Protein AF-A0A3M2IYY0-F1 (afdb_monomer_lite)

Secondary structure (DSSP, 8-state):
------------------------PPEEEE-TTT-SEEEEEETTTTEEEETTSPPEE-STT-EEEEEEETTEEEEEEE-SSTT-EEEEEEEEEETTEEEE--HHHHHHHHHHHHHTT-BTHHHHHHHHHHHHHHHHTT--GGGSHHHHHHHS-SEESS-----

Radius of gyration: 21.97 Å; chains: 1; bounding box: 64×44×72 Å

Sequence (163 aa):
ALHVPAFAREPGPGSAADGPETAGAVVVLRSPGNGPVVARLDPADGTLAADGRRPVRLDGRATATVTAWRRRVSLHVRGPLRATRARVPLLDLRAGHEATTSPASLRALADALAAHRVRAAGTVVPQLRAQAAHLEAGGPLPVSPLAAHTRGGDGVLAALPDL

Structure (mmCIF, N/CA/C/O backbone):
data_AF-A0A3M2IYY0-F1
#
_entry.id   AF-A0A3M2IYY0-F1
#
loop_
_atom_site.group_PDB
_atom_site.id
_atom_site.type_symbol
_atom_site.label_atom_id
_atom_site.label_alt_id
_atom_site.label_comp_id
_atom_site.label_asym_id
_atom_site.label_entity_id
_atom_site.label_seq_id
_atom_site.pdbx_PDB_ins_code
_atom_site.Cartn_x
_atom_site.Cartn_y
_atom_site.Cartn_z
_atom_site.occupancy
_atom_site.B_iso_or_equiv
_atom_site.auth_seq_id
_atom_site.auth_comp_id
_atom_site.auth_asym_id
_atom_site.auth_atom_id
_atom_site.pdbx_PDB_model_num
ATOM 1 N N . ALA A 1 1 ? -38.635 33.565 -53.867 1.00 42.31 1 ALA A N 1
ATOM 2 C CA . ALA A 1 1 ? -38.753 33.096 -52.473 1.00 42.31 1 ALA A CA 1
ATOM 3 C C . ALA A 1 1 ? -37.512 32.270 -52.157 1.00 42.31 1 ALA A C 1
ATOM 5 O O . ALA A 1 1 ? -37.197 31.379 -52.936 1.00 42.31 1 ALA A O 1
ATOM 6 N N . LEU A 1 2 ? -36.756 32.650 -51.123 1.00 44.47 2 LEU A N 1
ATOM 7 C CA . LEU A 1 2 ? -35.496 32.006 -50.736 1.00 44.47 2 LEU A CA 1
ATOM 8 C C . LEU A 1 2 ? -35.729 30.575 -50.223 1.00 44.47 2 LEU A C 1
ATOM 10 O O . LEU A 1 2 ? -36.686 30.337 -49.491 1.00 44.47 2 LEU A O 1
ATOM 14 N N . HIS A 1 3 ? -34.818 29.663 -50.568 1.00 44.28 3 HIS A N 1
ATOM 15 C CA . HIS A 1 3 ? -34.773 28.285 -50.082 1.00 44.28 3 HIS A CA 1
ATOM 16 C C . HIS A 1 3 ? -33.417 28.028 -49.404 1.00 44.28 3 HIS A C 1
ATOM 18 O O . HIS A 1 3 ? -32.391 28.012 -50.077 1.00 44.28 3 HIS A O 1
ATOM 24 N N . VAL A 1 4 ? -33.431 27.855 -48.077 1.00 50.38 4 VAL A N 1
ATOM 25 C CA . VAL A 1 4 ? -32.377 27.232 -47.248 1.00 50.38 4 VAL A CA 1
ATOM 26 C C . VAL A 1 4 ? -33.092 26.543 -46.079 1.00 50.38 4 VAL A C 1
ATOM 28 O O . VAL A 1 4 ? -33.906 27.192 -45.419 1.00 50.38 4 VAL A O 1
ATOM 31 N N . PRO A 1 5 ? -32.908 25.226 -45.887 1.00 53.94 5 PRO A N 1
ATOM 32 C CA . PRO A 1 5 ? -32.231 24.681 -44.687 1.00 53.94 5 PRO A CA 1
ATOM 33 C C . PRO A 1 5 ? -31.427 23.396 -45.042 1.00 53.94 5 PRO A C 1
ATOM 35 O O . PRO A 1 5 ? -31.542 22.902 -46.153 1.00 53.94 5 PRO A O 1
ATOM 38 N N . ALA A 1 6 ? -30.601 22.723 -44.238 1.00 46.41 6 ALA A N 1
ATOM 39 C CA . ALA A 1 6 ? -29.995 22.866 -42.917 1.00 46.41 6 ALA A CA 1
ATOM 40 C C . ALA A 1 6 ? -28.822 21.848 -42.847 1.00 46.41 6 ALA A C 1
ATOM 42 O O . ALA A 1 6 ? -28.790 20.863 -43.584 1.00 46.41 6 ALA A O 1
ATOM 43 N N . PHE A 1 7 ? -27.871 22.090 -41.944 1.00 45.12 7 PHE A N 1
ATOM 44 C CA . PHE A 1 7 ? -26.831 21.157 -41.489 1.00 45.12 7 PHE A CA 1
ATOM 45 C C . PHE A 1 7 ? -27.401 19.805 -41.006 1.00 45.12 7 PHE A C 1
ATOM 47 O O . PHE A 1 7 ? -28.376 19.819 -40.259 1.00 45.12 7 PHE A O 1
ATOM 54 N N . ALA A 1 8 ? -26.714 18.685 -41.291 1.00 42.78 8 ALA A N 1
ATOM 55 C CA . ALA A 1 8 ? -26.101 17.786 -40.287 1.00 42.78 8 ALA A CA 1
ATOM 56 C C . ALA A 1 8 ? -25.836 16.345 -40.793 1.00 42.78 8 ALA A C 1
ATOM 58 O O . ALA A 1 8 ? -26.751 15.657 -41.221 1.00 42.78 8 ALA A O 1
ATOM 59 N N . ARG A 1 9 ? -24.579 15.917 -40.574 1.00 39.84 9 ARG A N 1
ATOM 60 C CA . ARG A 1 9 ? -24.055 14.601 -40.129 1.00 39.84 9 ARG A CA 1
ATOM 61 C C . ARG A 1 9 ? -24.301 13.289 -40.911 1.00 39.84 9 ARG A C 1
ATOM 63 O O . ARG A 1 9 ? -25.378 12.985 -41.393 1.00 39.84 9 ARG A O 1
ATOM 70 N N . GLU A 1 10 ? -23.209 12.515 -40.914 1.00 50.06 10 GLU A N 1
ATOM 71 C CA . GLU A 1 10 ? -22.927 11.179 -41.475 1.00 50.06 10 GLU A CA 1
ATOM 72 C C . GLU A 1 10 ? -23.891 10.048 -41.070 1.00 50.06 10 GLU A C 1
ATOM 74 O O . GLU A 1 10 ? -24.607 10.172 -40.073 1.00 50.06 10 GLU A O 1
ATOM 79 N N . PRO A 1 11 ? -23.810 8.886 -41.760 1.00 49.28 11 PRO A N 1
ATOM 80 C CA . PRO A 1 11 ? -23.440 7.658 -41.031 1.00 49.28 11 PRO A CA 1
ATOM 81 C C . PRO A 1 11 ? -22.612 6.601 -41.817 1.00 49.28 11 PRO A C 1
ATOM 83 O O . PRO A 1 11 ? -23.055 6.150 -42.864 1.00 49.28 11 PRO A O 1
ATOM 86 N N . GLY A 1 12 ? -21.487 6.168 -41.208 1.00 43.00 12 GLY A N 1
ATOM 87 C CA . GLY A 1 12 ? -20.800 4.840 -41.162 1.00 43.00 12 GLY A CA 1
ATOM 88 C C . GLY A 1 12 ? -20.852 3.823 -42.330 1.00 43.00 12 GLY A C 1
ATOM 89 O O . GLY A 1 12 ? -21.280 4.149 -43.428 1.00 43.00 12 GLY A O 1
ATOM 90 N N . PRO A 1 13 ? -20.467 2.539 -42.128 1.00 52.31 13 PRO A N 1
ATOM 91 C CA . PRO A 1 13 ? -19.745 1.900 -41.018 1.00 52.31 13 PRO A CA 1
ATOM 92 C C . PRO A 1 13 ? -18.493 1.104 -41.488 1.00 52.31 13 PRO A C 1
ATOM 94 O O . PRO A 1 13 ? -18.410 0.639 -42.620 1.00 52.31 13 PRO A O 1
ATOM 97 N N . GLY A 1 14 ? -17.523 0.877 -40.599 1.00 36.78 14 GLY A N 1
ATOM 98 C CA . GLY A 1 14 ? -16.317 0.099 -40.917 1.00 36.78 14 GLY A CA 1
ATOM 99 C C . GLY A 1 14 ? -15.653 -0.461 -39.669 1.00 36.78 14 GLY A C 1
ATOM 100 O O . GLY A 1 14 ? -14.601 0.005 -39.254 1.00 36.78 14 GLY A O 1
ATOM 101 N N . SER A 1 15 ? -16.331 -1.424 -39.052 1.00 48.53 15 SER A N 1
ATOM 102 C CA . SER A 1 15 ? -15.852 -2.219 -37.923 1.00 48.53 15 SER A CA 1
ATOM 103 C C . SER A 1 15 ? -14.599 -3.021 -38.296 1.00 48.53 15 SER A C 1
ATOM 105 O O . SER A 1 15 ? -14.648 -3.805 -39.243 1.00 48.53 15 SER A O 1
ATOM 107 N N . ALA A 1 16 ? -13.513 -2.873 -37.530 1.00 42.09 16 ALA A N 1
ATOM 108 C CA . ALA A 1 16 ? -12.532 -3.932 -37.299 1.00 42.09 16 ALA A CA 1
ATOM 109 C C . ALA A 1 16 ? -11.696 -3.640 -36.038 1.00 42.09 16 ALA A C 1
ATOM 111 O O . ALA A 1 16 ? -11.120 -2.565 -35.905 1.00 42.09 16 ALA A O 1
ATOM 112 N N . ALA A 1 17 ? -11.595 -4.666 -35.190 1.00 37.50 17 ALA A N 1
ATOM 113 C CA . ALA A 1 17 ? -10.712 -4.823 -34.031 1.00 37.50 17 ALA A CA 1
ATOM 114 C C . ALA A 1 17 ? -11.134 -4.141 -32.716 1.00 37.50 17 ALA A C 1
ATOM 116 O O . ALA A 1 17 ? -10.440 -3.297 -32.158 1.00 37.50 17 ALA A O 1
ATOM 117 N N . ASP A 1 18 ? -12.240 -4.650 -32.174 1.00 41.53 18 ASP A N 1
ATOM 118 C CA . ASP A 1 18 ? -12.382 -4.885 -30.738 1.00 41.53 18 ASP A CA 1
ATOM 119 C C . ASP A 1 18 ? -11.275 -5.861 -30.282 1.00 41.53 18 ASP A C 1
ATOM 121 O O . ASP A 1 18 ? -11.224 -7.023 -30.691 1.00 41.53 18 ASP A O 1
ATOM 125 N N . GLY A 1 19 ? -10.335 -5.349 -29.495 1.00 30.53 19 GLY A N 1
ATOM 126 C CA . GLY A 1 19 ? -9.430 -6.111 -28.641 1.00 30.53 19 GLY A CA 1
ATOM 127 C C . GLY A 1 19 ? -9.448 -5.431 -27.273 1.00 30.53 19 GLY A C 1
ATOM 128 O O . GLY A 1 19 ? -9.662 -4.218 -27.225 1.00 30.53 19 GLY A O 1
ATOM 129 N N . PRO A 1 20 ? -9.281 -6.152 -26.152 1.00 37.25 20 PRO A N 1
ATOM 130 C CA . PRO A 1 20 ? -9.488 -5.562 -24.840 1.00 37.25 20 PRO A CA 1
ATOM 131 C C . PRO A 1 20 ? -8.385 -4.540 -24.575 1.00 37.25 20 PRO A C 1
ATOM 133 O O . PRO A 1 20 ? -7.285 -4.892 -24.146 1.00 37.25 20 PRO A O 1
ATOM 136 N N . GLU A 1 21 ? -8.682 -3.261 -24.791 1.00 37.94 21 GLU A N 1
ATOM 137 C CA . GLU A 1 21 ? -7.881 -2.157 -24.281 1.00 37.94 21 GLU A CA 1
ATOM 138 C C . GLU A 1 21 ? -8.103 -2.093 -22.764 1.00 37.94 21 GLU A C 1
ATOM 140 O O . GLU A 1 21 ? -8.744 -1.205 -22.212 1.00 37.94 21 GLU A O 1
ATOM 145 N N . THR A 1 22 ? -7.568 -3.091 -22.058 1.00 43.72 22 THR A N 1
ATOM 146 C CA . THR A 1 22 ? -7.344 -3.012 -20.616 1.00 43.72 22 THR A CA 1
ATOM 147 C C . THR A 1 22 ? -6.118 -2.125 -20.404 1.00 43.72 22 THR A C 1
ATOM 149 O O . THR A 1 22 ? -5.077 -2.572 -19.926 1.00 43.72 22 THR A O 1
ATOM 152 N N . ALA A 1 23 ? -6.205 -0.863 -20.830 1.00 42.94 23 ALA A N 1
ATOM 153 C CA . ALA A 1 23 ? -5.248 0.159 -20.449 1.00 42.94 23 ALA A CA 1
ATOM 154 C C . ALA A 1 23 ? -5.376 0.330 -18.930 1.00 42.94 23 ALA A C 1
ATOM 156 O O . ALA A 1 23 ? -6.386 0.819 -18.420 1.00 42.94 23 ALA A O 1
ATOM 157 N N . GLY A 1 24 ? -4.392 -0.204 -18.204 1.00 54.25 24 GLY A N 1
ATOM 158 C CA . GLY A 1 24 ? -4.400 -0.311 -16.751 1.00 54.25 24 GLY A CA 1
ATOM 159 C C . GLY A 1 24 ? -4.679 1.037 -16.097 1.00 54.25 24 GLY A C 1
ATOM 160 O O . GLY A 1 24 ? -3.869 1.955 -16.174 1.00 54.25 24 GLY A O 1
ATOM 161 N N . ALA A 1 25 ? -5.837 1.158 -15.447 1.00 81.06 25 ALA A N 1
ATOM 162 C CA . ALA A 1 25 ? -6.237 2.384 -14.777 1.00 81.06 25 ALA A CA 1
ATOM 163 C C . ALA A 1 25 ? -5.171 2.810 -13.752 1.00 81.06 25 ALA A C 1
ATOM 165 O O . ALA A 1 25 ? -4.814 2.044 -12.852 1.00 81.06 25 ALA A O 1
ATOM 166 N N . VAL A 1 26 ? -4.678 4.045 -13.879 1.00 86.00 26 VAL A N 1
ATOM 167 C CA . VAL A 1 26 ? -3.722 4.636 -12.935 1.00 86.00 26 VAL A CA 1
ATOM 168 C C . VAL A 1 26 ? -4.311 4.603 -11.525 1.00 86.00 26 VAL A C 1
ATOM 170 O O . VAL A 1 26 ? -5.351 5.203 -11.242 1.00 86.00 26 VAL A O 1
ATOM 173 N N . VAL A 1 27 ? -3.616 3.938 -10.607 1.00 88.44 27 VAL A N 1
ATOM 174 C CA . VAL A 1 27 ? -4.023 3.815 -9.209 1.00 88.44 27 VAL A CA 1
ATOM 175 C C . VAL A 1 27 ? -3.560 5.045 -8.438 1.00 88.44 27 VAL A C 1
ATOM 177 O O . VAL A 1 27 ? -2.367 5.315 -8.282 1.00 88.44 27 VAL A O 1
ATOM 180 N N . VAL A 1 28 ? -4.522 5.803 -7.917 1.00 88.44 28 VAL A N 1
ATOM 181 C CA . VAL A 1 28 ? -4.253 6.980 -7.087 1.00 88.44 28 VAL A CA 1
ATOM 182 C C . VAL A 1 28 ? -3.976 6.540 -5.653 1.00 88.44 28 VAL A C 1
ATOM 184 O O . VAL A 1 28 ? -4.843 5.993 -4.975 1.00 88.44 28 VAL A O 1
ATOM 187 N N . LEU A 1 29 ? -2.768 6.820 -5.171 1.00 89.31 29 LEU A N 1
ATOM 188 C CA . LEU A 1 29 ? -2.357 6.551 -3.800 1.00 89.31 29 LEU A CA 1
ATOM 189 C C . LEU A 1 29 ? -2.552 7.817 -2.973 1.00 89.31 29 LEU A C 1
ATOM 191 O O . LEU A 1 29 ? -1.968 8.868 -3.250 1.00 89.31 29 LEU A O 1
ATOM 195 N N . ARG A 1 30 ? -3.388 7.709 -1.945 1.00 87.44 30 ARG A N 1
ATOM 196 C CA . ARG A 1 30 ? -3.693 8.795 -1.014 1.00 87.44 30 ARG A CA 1
ATOM 197 C C . ARG A 1 30 ? -3.013 8.563 0.320 1.00 87.44 30 ARG A C 1
ATOM 199 O O . ARG A 1 30 ? -2.745 7.426 0.710 1.00 87.44 30 ARG A O 1
ATOM 206 N N . SER A 1 31 ? -2.766 9.662 1.023 1.00 84.12 31 SER A N 1
ATOM 207 C CA . SER A 1 31 ? -2.397 9.596 2.431 1.00 84.12 31 SER A CA 1
ATOM 208 C C . SER A 1 31 ? -3.451 8.810 3.221 1.00 84.12 31 SER A C 1
ATOM 210 O O . SER A 1 31 ? -4.634 8.852 2.859 1.00 84.12 31 SER A O 1
ATOM 212 N N . PRO A 1 32 ? -3.042 8.130 4.306 1.00 85.06 32 PRO A N 1
ATOM 213 C CA . PRO A 1 32 ? -3.954 7.444 5.206 1.00 85.06 32 PRO A CA 1
ATOM 214 C C . PRO A 1 32 ? -5.176 8.296 5.574 1.00 85.06 32 PRO A C 1
ATOM 216 O O . PRO A 1 32 ? -5.047 9.502 5.777 1.00 85.06 32 PRO A O 1
ATOM 219 N N . GLY A 1 33 ? -6.356 7.671 5.657 1.00 82.25 33 GLY A N 1
ATOM 220 C CA . GLY A 1 33 ? -7.595 8.382 6.014 1.00 82.25 33 GLY A CA 1
ATOM 221 C C . GLY A 1 33 ? -8.185 9.189 4.854 1.00 82.25 33 GLY A C 1
ATOM 222 O O . GLY A 1 33 ? -8.857 10.189 5.073 1.00 82.25 33 GLY A O 1
ATOM 223 N N . ASN A 1 34 ? -7.909 8.760 3.616 1.00 78.38 34 ASN A N 1
ATOM 224 C CA . ASN A 1 34 ? -8.352 9.406 2.376 1.00 78.38 34 ASN A CA 1
ATOM 225 C C . ASN A 1 34 ? -7.844 10.852 2.202 1.00 78.38 34 ASN A C 1
ATOM 227 O O . ASN A 1 34 ? -8.519 11.699 1.619 1.00 78.38 34 ASN A O 1
ATOM 231 N N . GLY A 1 35 ? -6.638 11.128 2.705 1.00 78.88 35 GLY A N 1
ATOM 232 C CA . GLY A 1 35 ? -6.002 12.441 2.627 1.00 78.88 35 GLY A CA 1
ATOM 233 C C . GLY A 1 35 ? -5.521 12.823 1.213 1.00 78.88 35 GLY A C 1
ATOM 234 O O . GLY A 1 35 ? -5.987 12.272 0.204 1.00 78.88 35 GLY A O 1
ATOM 235 N N . PRO A 1 36 ? -4.572 13.774 1.098 1.00 86.19 36 PRO A N 1
ATOM 236 C CA . PRO A 1 36 ? -4.085 14.229 -0.201 1.00 86.19 36 PRO A CA 1
ATOM 237 C C . PRO A 1 36 ? -3.448 13.086 -0.994 1.00 86.19 36 PRO A C 1
ATOM 239 O O . PRO A 1 36 ? -2.927 12.120 -0.424 1.00 86.19 36 PRO A O 1
ATOM 242 N N . VAL A 1 37 ? -3.479 13.212 -2.321 1.00 87.69 37 VAL A N 1
ATOM 243 C CA . VAL A 1 37 ? -2.766 12.307 -3.226 1.00 87.69 37 VAL A CA 1
ATOM 244 C C . VAL A 1 37 ? -1.268 12.442 -2.967 1.00 87.69 37 VAL A C 1
ATOM 246 O O . VAL A 1 37 ? -0.731 13.543 -2.988 1.00 87.69 37 VAL A O 1
ATOM 249 N N . VAL A 1 38 ? -0.606 11.321 -2.701 1.00 88.69 38 VAL A N 1
ATOM 250 C CA . VAL A 1 38 ? 0.836 11.259 -2.400 1.00 88.69 38 VAL A CA 1
ATOM 251 C C . VAL A 1 38 ? 1.627 10.640 -3.535 1.00 88.69 38 VAL A C 1
ATOM 253 O O . VAL A 1 38 ? 2.803 10.955 -3.716 1.00 88.69 38 VAL A O 1
ATOM 256 N N . ALA A 1 39 ? 0.987 9.758 -4.300 1.00 89.94 39 ALA A N 1
ATOM 257 C CA . ALA A 1 39 ? 1.584 9.147 -5.466 1.00 89.94 39 ALA A CA 1
ATOM 258 C C . ALA A 1 39 ? 0.519 8.642 -6.444 1.00 89.94 39 ALA A C 1
ATOM 260 O O . ALA A 1 39 ? -0.639 8.426 -6.087 1.00 89.94 39 ALA A O 1
ATOM 261 N N . ARG A 1 40 ? 0.932 8.433 -7.687 1.00 92.81 40 ARG A N 1
ATOM 262 C CA . ARG A 1 40 ? 0.176 7.732 -8.721 1.00 92.81 40 ARG A CA 1
ATOM 263 C C . ARG A 1 40 ? 0.985 6.523 -9.160 1.00 92.81 40 ARG A C 1
ATOM 265 O O . ARG A 1 40 ? 2.179 6.655 -9.426 1.00 92.81 40 ARG A O 1
ATOM 272 N N . LEU A 1 41 ? 0.345 5.366 -9.175 1.00 92.12 41 LEU A N 1
ATOM 273 C CA . LEU A 1 41 ? 0.915 4.118 -9.649 1.00 92.12 41 LEU A CA 1
ATOM 274 C C . LEU A 1 41 ? 0.295 3.798 -11.003 1.00 92.12 41 LEU A C 1
ATOM 276 O O . LEU A 1 41 ? -0.913 3.607 -11.095 1.00 92.12 41 LEU A O 1
ATOM 280 N N . ASP A 1 42 ? 1.130 3.711 -12.023 1.00 92.50 42 ASP A N 1
ATOM 281 C CA . ASP A 1 42 ? 0.786 3.071 -13.279 1.00 92.50 42 ASP A CA 1
ATOM 282 C C . ASP A 1 42 ? 1.212 1.595 -13.195 1.00 92.50 42 ASP A C 1
ATOM 284 O O . ASP A 1 42 ? 2.418 1.311 -13.189 1.00 92.50 42 ASP A O 1
ATOM 288 N N . PRO A 1 43 ? 0.269 0.649 -13.032 1.00 86.69 43 PRO A N 1
ATOM 289 C CA . PRO A 1 43 ? 0.611 -0.761 -12.905 1.00 86.69 43 PRO A CA 1
ATOM 290 C C . PRO A 1 43 ? 1.086 -1.372 -14.231 1.00 86.69 43 PRO A C 1
ATOM 292 O O . PRO A 1 43 ? 1.861 -2.329 -14.190 1.00 86.69 43 PRO A O 1
ATOM 295 N N . ALA A 1 44 ? 0.664 -0.822 -15.376 1.00 87.25 44 ALA A N 1
ATOM 296 C CA . ALA A 1 44 ? 1.021 -1.326 -16.698 1.00 87.2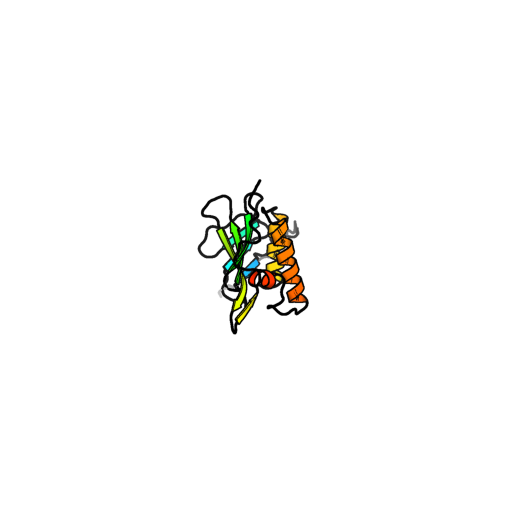5 44 ALA A CA 1
ATOM 297 C C . ALA A 1 44 ? 2.488 -1.013 -17.014 1.00 87.25 44 ALA A C 1
ATOM 299 O O . ALA A 1 44 ? 3.268 -1.914 -17.320 1.00 87.25 44 ALA A O 1
ATOM 300 N N . ASP A 1 45 ? 2.891 0.243 -16.821 1.00 85.62 45 ASP A N 1
ATOM 301 C CA . ASP A 1 45 ? 4.264 0.695 -17.064 1.00 85.62 45 ASP A CA 1
ATOM 302 C C . ASP A 1 45 ? 5.204 0.472 -15.872 1.00 85.62 45 ASP A C 1
ATOM 304 O O . ASP A 1 45 ? 6.414 0.709 -15.968 1.00 85.62 45 ASP A O 1
ATOM 308 N N . GLY A 1 46 ? 4.650 0.067 -14.725 1.00 88.44 46 GLY A N 1
ATOM 309 C CA . GLY A 1 46 ? 5.390 -0.066 -13.476 1.00 88.44 46 GLY A CA 1
ATOM 310 C C . GLY A 1 46 ? 5.948 1.273 -13.017 1.00 88.44 46 GLY A C 1
ATOM 311 O O . GLY A 1 46 ? 7.090 1.348 -12.584 1.00 88.44 46 GLY A O 1
ATOM 312 N N . THR A 1 47 ? 5.193 2.362 -13.145 1.00 91.12 47 THR A N 1
ATOM 313 C CA . THR A 1 47 ? 5.686 3.699 -12.795 1.00 91.12 47 THR A CA 1
ATOM 314 C C . THR A 1 47 ? 5.021 4.210 -11.529 1.00 91.12 47 THR A C 1
ATOM 316 O O . THR A 1 47 ? 3.803 4.301 -11.441 1.00 91.12 47 THR A O 1
ATOM 319 N N . LEU A 1 48 ? 5.827 4.598 -10.543 1.00 91.06 48 LEU A N 1
ATOM 320 C CA . LEU A 1 48 ? 5.371 5.217 -9.306 1.00 91.06 48 LEU A CA 1
ATOM 321 C C . LEU A 1 48 ? 5.791 6.690 -9.271 1.00 91.06 48 LEU A C 1
ATOM 323 O O . LEU A 1 48 ? 6.947 7.025 -8.997 1.00 91.06 48 LEU A O 1
ATOM 327 N N . ALA A 1 49 ? 4.845 7.583 -9.538 1.00 90.69 49 ALA A N 1
ATOM 328 C CA . ALA A 1 49 ? 5.044 9.026 -9.529 1.00 90.69 49 ALA A CA 1
ATOM 329 C C . ALA A 1 49 ? 4.594 9.617 -8.188 1.00 90.69 49 ALA A C 1
ATOM 331 O O . ALA A 1 49 ? 3.399 9.767 -7.948 1.00 90.69 49 ALA A O 1
ATOM 332 N N . ALA A 1 50 ? 5.544 9.939 -7.308 1.00 85.69 50 ALA A N 1
ATOM 333 C CA . ALA A 1 50 ? 5.263 10.678 -6.077 1.00 85.69 50 ALA A CA 1
ATOM 334 C C . ALA A 1 50 ? 5.203 12.188 -6.348 1.00 85.69 50 ALA A C 1
ATOM 336 O O . ALA A 1 50 ? 5.962 12.701 -7.174 1.00 85.69 50 ALA A O 1
ATOM 337 N N . ASP A 1 51 ? 4.324 12.892 -5.638 1.00 78.12 51 ASP A N 1
ATOM 338 C CA . ASP A 1 51 ? 4.129 14.330 -5.831 1.00 78.12 51 ASP A CA 1
ATOM 339 C C . ASP A 1 51 ? 5.432 15.126 -5.608 1.00 78.12 51 ASP A C 1
ATOM 341 O O . ASP A 1 51 ? 6.200 14.857 -4.676 1.00 78.12 51 ASP A O 1
ATOM 345 N N . GLY A 1 52 ? 5.731 16.059 -6.519 1.00 71.12 52 GLY A N 1
ATOM 346 C CA . GLY A 1 52 ? 6.945 16.884 -6.476 1.00 71.12 52 GLY A CA 1
ATOM 347 C C . GLY A 1 52 ? 8.272 16.125 -6.639 1.00 71.12 52 GLY A C 1
ATOM 348 O O . GLY A 1 52 ? 9.339 16.675 -6.348 1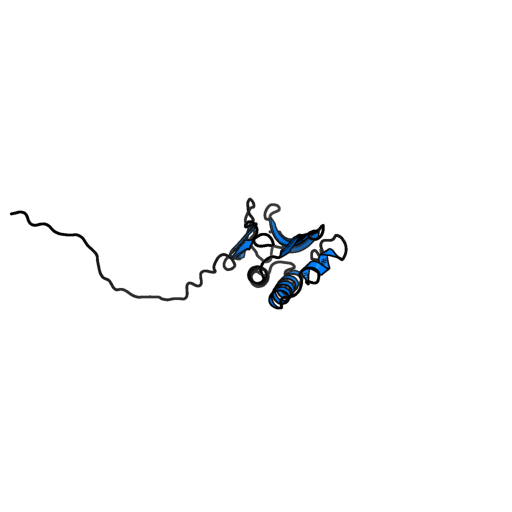.00 71.12 52 GLY A O 1
ATOM 349 N N . ARG A 1 53 ? 8.252 14.856 -7.073 1.00 78.88 53 ARG A N 1
ATOM 350 C CA . ARG A 1 53 ? 9.451 14.020 -7.258 1.00 78.88 53 ARG A CA 1
ATOM 351 C C . ARG A 1 53 ? 9.514 13.421 -8.657 1.00 78.88 53 ARG A C 1
ATOM 353 O O . ARG A 1 53 ? 8.517 13.305 -9.361 1.00 78.88 53 ARG A O 1
ATOM 360 N N . ARG A 1 54 ? 10.722 13.012 -9.060 1.00 85.56 54 ARG A N 1
ATOM 361 C CA . ARG A 1 54 ? 10.899 12.241 -10.295 1.00 85.56 54 ARG A CA 1
ATOM 362 C C . ARG A 1 54 ? 10.207 10.880 -10.149 1.00 85.56 54 ARG A C 1
ATOM 364 O O . ARG A 1 54 ? 10.402 10.242 -9.108 1.00 85.56 54 ARG A O 1
ATOM 371 N N . PRO A 1 55 ? 9.461 10.427 -11.170 1.00 89.12 55 PRO A N 1
ATOM 372 C CA . PRO A 1 55 ? 8.827 9.119 -11.145 1.00 89.12 55 PRO A CA 1
ATOM 373 C C . PRO A 1 55 ? 9.874 8.016 -10.989 1.00 89.12 55 PRO A C 1
ATOM 375 O O . PRO A 1 55 ? 10.992 8.108 -11.504 1.00 89.12 55 PRO A O 1
ATOM 378 N N . VAL A 1 56 ? 9.509 6.982 -10.242 1.00 90.00 56 VAL A N 1
ATOM 379 C CA . VAL A 1 56 ? 10.332 5.798 -10.021 1.00 90.00 56 VAL A CA 1
ATOM 380 C C . VAL A 1 56 ? 9.794 4.684 -10.897 1.00 90.00 56 VAL A C 1
ATOM 382 O O . VAL A 1 56 ? 8.622 4.336 -10.791 1.00 90.00 56 VAL A O 1
ATOM 385 N N . ARG A 1 57 ? 10.653 4.105 -11.734 1.00 92.00 57 ARG A N 1
ATOM 386 C CA . ARG A 1 57 ? 10.322 2.867 -12.432 1.00 92.00 57 ARG A CA 1
ATOM 387 C C . ARG A 1 57 ? 10.488 1.701 -11.462 1.00 92.00 57 ARG A C 1
ATOM 389 O O . ARG A 1 57 ? 11.531 1.572 -10.825 1.00 92.00 57 ARG A O 1
ATOM 396 N N . LEU A 1 58 ? 9.430 0.925 -11.301 1.00 90.94 58 LEU A N 1
ATOM 397 C CA . LEU A 1 58 ? 9.406 -0.345 -10.604 1.00 90.94 58 LEU A CA 1
ATOM 398 C C . LEU A 1 58 ? 10.040 -1.348 -11.562 1.00 90.94 58 LEU A C 1
ATOM 400 O O . LEU A 1 58 ? 9.495 -1.641 -12.616 1.00 90.94 58 LEU A O 1
ATOM 404 N N . ASP A 1 59 ? 11.244 -1.787 -11.237 1.00 90.44 59 ASP A N 1
ATOM 405 C CA . ASP A 1 59 ? 11.978 -2.818 -11.959 1.00 90.44 59 ASP A CA 1
ATOM 406 C C . ASP A 1 59 ? 12.937 -3.517 -10.980 1.00 90.44 59 ASP A C 1
ATOM 408 O O . ASP A 1 59 ? 13.049 -3.133 -9.810 1.00 90.44 59 ASP A O 1
ATOM 412 N N . GLY A 1 60 ? 13.697 -4.506 -11.455 1.00 88.69 60 GLY A N 1
ATOM 413 C CA . GLY A 1 60 ? 14.699 -5.213 -10.643 1.00 88.69 60 GLY A CA 1
ATOM 414 C C . GLY A 1 60 ? 15.889 -4.366 -10.159 1.00 88.69 60 GLY A C 1
ATOM 415 O O . GLY A 1 60 ? 16.779 -4.885 -9.477 1.00 88.69 60 GLY A O 1
ATOM 416 N N . ARG A 1 61 ? 15.951 -3.076 -10.510 1.00 89.12 61 ARG A N 1
ATOM 417 C CA . ARG A 1 61 ? 16.938 -2.110 -10.002 1.00 89.12 61 ARG A CA 1
ATOM 418 C C . ARG A 1 61 ? 16.353 -1.212 -8.918 1.00 89.12 61 ARG A C 1
ATOM 420 O O . ARG A 1 61 ? 17.122 -0.631 -8.151 1.00 89.12 61 ARG A O 1
ATOM 427 N N . ALA A 1 62 ? 15.032 -1.087 -8.845 1.00 91.44 62 ALA A N 1
ATOM 428 C CA . ALA A 1 62 ? 14.369 -0.449 -7.727 1.00 91.44 62 ALA A CA 1
ATOM 429 C C . ALA A 1 62 ? 14.402 -1.350 -6.486 1.00 91.44 62 ALA A C 1
ATOM 431 O O . ALA A 1 62 ? 14.332 -2.575 -6.582 1.00 91.44 62 ALA A O 1
ATOM 432 N N . THR A 1 63 ? 14.460 -0.731 -5.311 1.00 92.12 63 THR A N 1
ATOM 433 C CA . THR A 1 63 ? 14.345 -1.408 -4.016 1.00 92.12 63 THR A CA 1
ATOM 434 C C . THR A 1 63 ? 13.158 -0.844 -3.255 1.00 92.12 63 THR A C 1
ATOM 436 O O . THR A 1 63 ? 13.026 0.378 -3.135 1.00 92.12 63 THR A O 1
ATOM 439 N N . ALA A 1 64 ? 12.317 -1.728 -2.722 1.00 92.50 64 ALA A N 1
ATOM 440 C CA . ALA A 1 64 ? 11.191 -1.380 -1.867 1.00 92.50 64 ALA A CA 1
ATOM 441 C C . ALA A 1 64 ? 11.498 -1.726 -0.407 1.00 92.50 64 ALA A C 1
ATOM 443 O O . ALA A 1 64 ? 11.920 -2.837 -0.106 1.00 92.50 64 ALA A O 1
ATOM 444 N N . THR A 1 65 ? 11.256 -0.791 0.508 1.00 91.44 65 THR A N 1
ATOM 445 C CA . THR A 1 65 ? 11.400 -1.015 1.949 1.00 91.44 65 THR A CA 1
ATOM 446 C C . THR A 1 65 ? 10.225 -0.421 2.713 1.00 91.44 65 THR A C 1
ATOM 448 O O . THR A 1 65 ? 9.736 0.660 2.395 1.00 91.44 65 THR A O 1
ATOM 451 N N . VAL A 1 66 ? 9.762 -1.120 3.744 1.00 90.69 66 VAL A N 1
ATOM 452 C CA . VAL A 1 66 ? 8.805 -0.596 4.720 1.00 90.69 66 VAL A CA 1
ATOM 453 C C . VAL A 1 66 ? 9.581 -0.054 5.916 1.00 90.69 66 VAL A C 1
ATOM 455 O O . VAL A 1 66 ? 10.455 -0.728 6.466 1.00 90.6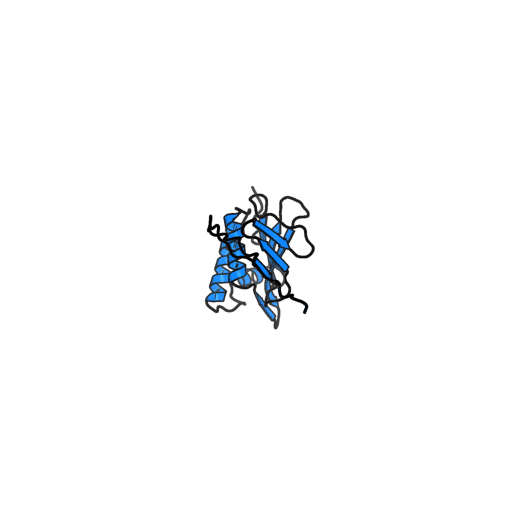9 66 VAL A O 1
ATOM 458 N N . THR A 1 67 ? 9.282 1.183 6.300 1.00 87.81 67 THR A N 1
ATOM 459 C CA . THR A 1 67 ? 9.880 1.868 7.449 1.00 87.81 67 THR A CA 1
ATOM 460 C C . THR A 1 67 ? 8.796 2.255 8.441 1.00 87.81 67 THR A C 1
ATOM 462 O O . THR A 1 67 ? 7.702 2.667 8.044 1.00 87.81 67 THR A O 1
ATOM 465 N N . ALA A 1 68 ? 9.098 2.137 9.732 1.00 86.19 68 ALA A N 1
ATOM 466 C CA . ALA A 1 68 ? 8.240 2.614 10.804 1.00 86.19 68 ALA A CA 1
ATOM 467 C C . ALA A 1 68 ? 8.964 3.714 11.589 1.00 86.19 68 ALA A C 1
ATOM 469 O O . ALA A 1 68 ? 10.123 3.552 11.949 1.00 86.19 68 ALA A O 1
ATOM 470 N N . TRP A 1 69 ? 8.292 4.839 11.833 1.00 82.94 69 TRP A N 1
ATOM 471 C CA . TRP A 1 69 ? 8.822 5.952 12.627 1.00 82.94 69 TRP A CA 1
ATOM 472 C C . TRP A 1 69 ? 7.683 6.654 13.360 1.00 82.94 69 TRP A C 1
ATOM 474 O O . TRP A 1 69 ? 6.699 7.050 12.730 1.00 82.94 69 TRP A O 1
ATOM 484 N N . ARG A 1 70 ? 7.802 6.845 14.682 1.00 80.62 70 ARG A N 1
ATOM 485 C CA . ARG A 1 70 ? 6.809 7.562 15.520 1.00 80.62 70 ARG A CA 1
ATOM 486 C C . ARG A 1 70 ? 5.348 7.185 15.216 1.00 80.62 70 ARG A C 1
ATOM 488 O O . ARG A 1 70 ? 4.519 8.056 14.953 1.00 80.62 70 ARG A O 1
ATOM 495 N N . ARG A 1 71 ? 5.037 5.883 15.242 1.00 84.75 71 ARG A N 1
ATOM 496 C CA . ARG A 1 71 ? 3.693 5.325 14.970 1.00 84.75 71 ARG A CA 1
ATOM 497 C C . ARG A 1 71 ? 3.155 5.539 13.551 1.00 84.75 71 ARG A C 1
ATOM 499 O O . ARG A 1 71 ? 1.957 5.426 13.312 1.00 84.75 71 ARG A O 1
ATOM 506 N N . ARG A 1 72 ? 4.035 5.823 12.596 1.00 89.00 72 ARG A N 1
ATOM 507 C CA . ARG A 1 72 ? 3.712 5.861 11.170 1.00 89.00 72 ARG A CA 1
ATOM 508 C C . ARG A 1 72 ? 4.480 4.783 10.445 1.00 89.00 72 ARG A C 1
ATOM 510 O O . ARG A 1 72 ? 5.647 4.566 10.750 1.00 89.00 72 ARG A O 1
ATOM 517 N N . VAL A 1 73 ? 3.850 4.180 9.448 1.00 90.56 73 VAL A N 1
ATOM 518 C CA . VAL A 1 73 ? 4.492 3.220 8.550 1.00 90.56 73 VAL A CA 1
ATOM 519 C C . VAL A 1 73 ? 4.458 3.778 7.139 1.00 90.56 73 VAL A C 1
ATOM 521 O O . VAL A 1 73 ? 3.446 4.322 6.697 1.00 90.56 73 VAL A O 1
ATOM 524 N N . SER A 1 74 ? 5.581 3.715 6.434 1.00 91.88 74 SER A N 1
ATOM 525 C CA . SER A 1 74 ? 5.720 4.207 5.065 1.00 91.88 74 SER A CA 1
ATOM 526 C C . SER A 1 74 ? 6.407 3.162 4.193 1.00 91.88 74 SER A C 1
ATOM 528 O O . SER A 1 74 ? 7.398 2.563 4.599 1.00 91.88 74 SER A O 1
ATOM 530 N N . LEU A 1 75 ? 5.917 2.991 2.968 1.00 92.19 75 LEU A N 1
ATOM 531 C CA . LEU A 1 75 ? 6.642 2.322 1.897 1.00 92.19 75 LEU A CA 1
ATOM 532 C C . LEU A 1 75 ? 7.594 3.325 1.250 1.00 92.19 75 LEU A C 1
ATOM 534 O O . LEU A 1 75 ? 7.195 4.420 0.854 1.00 92.19 75 LEU A O 1
ATOM 538 N N . HIS A 1 76 ? 8.851 2.943 1.130 1.00 92.50 76 HIS A N 1
ATOM 539 C CA . HIS A 1 76 ? 9.887 3.682 0.438 1.00 92.50 76 HIS A CA 1
ATOM 540 C C . HIS A 1 76 ? 10.302 2.871 -0.782 1.00 92.50 76 HIS A C 1
ATOM 542 O O . HIS A 1 76 ? 10.765 1.744 -0.649 1.00 92.50 76 HIS A O 1
ATOM 548 N N . VAL A 1 77 ? 10.160 3.452 -1.969 1.00 91.25 77 VAL A N 1
ATOM 549 C CA . VAL A 1 77 ? 10.673 2.862 -3.206 1.00 91.25 77 VAL A CA 1
ATOM 550 C C . VAL A 1 77 ? 11.797 3.744 -3.713 1.00 91.25 77 VAL A C 1
ATOM 552 O O . VAL A 1 77 ? 11.614 4.942 -3.932 1.00 91.25 77 VAL A O 1
ATOM 555 N N . ARG A 1 78 ? 12.982 3.167 -3.881 1.00 90.88 78 ARG A N 1
ATOM 556 C CA . ARG A 1 78 ? 14.165 3.866 -4.378 1.00 90.88 78 ARG A CA 1
ATOM 557 C C . ARG A 1 78 ? 14.593 3.240 -5.693 1.00 90.88 78 ARG A C 1
ATOM 559 O O . ARG A 1 78 ? 14.933 2.066 -5.722 1.00 90.88 78 ARG A O 1
ATOM 566 N N . GLY A 1 79 ? 14.594 4.039 -6.755 1.00 87.56 79 GLY A N 1
ATOM 567 C CA . GLY A 1 79 ? 15.161 3.649 -8.042 1.00 87.56 79 GLY A CA 1
ATOM 568 C C . GLY A 1 79 ? 16.696 3.707 -8.045 1.00 87.56 79 GLY A C 1
ATOM 569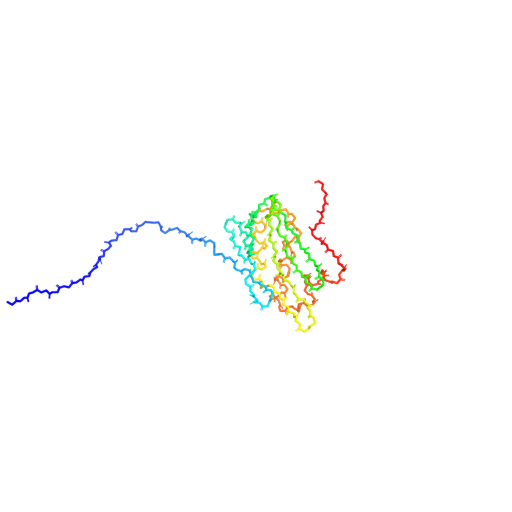 O O . GLY A 1 79 ? 17.306 4.187 -7.080 1.00 87.56 79 GLY A O 1
ATOM 570 N N . PRO A 1 80 ? 17.335 3.270 -9.144 1.00 79.06 80 PRO A N 1
ATOM 571 C CA . PRO A 1 80 ? 18.795 3.207 -9.257 1.00 79.06 80 PRO A CA 1
ATOM 572 C C . PRO A 1 80 ? 19.469 4.585 -9.211 1.00 79.06 80 PRO A C 1
ATOM 574 O O . PRO A 1 80 ? 20.608 4.719 -8.766 1.00 79.06 80 PRO A O 1
ATOM 577 N N . LEU A 1 81 ? 18.765 5.638 -9.633 1.00 79.81 81 LEU A N 1
ATOM 578 C CA . LEU A 1 81 ? 19.278 7.002 -9.594 1.00 79.81 81 LEU A CA 1
ATOM 579 C C . LEU A 1 81 ? 19.068 7.594 -8.194 1.00 79.81 81 LEU A C 1
ATOM 581 O O . LEU A 1 81 ? 17.989 7.496 -7.610 1.00 79.81 81 LEU A O 1
ATOM 585 N N . ARG A 1 82 ? 20.084 8.273 -7.639 1.00 70.06 82 ARG A N 1
ATOM 586 C CA . ARG A 1 82 ? 20.034 8.814 -6.260 1.00 70.06 82 ARG A CA 1
ATOM 587 C C . ARG A 1 82 ? 18.798 9.690 -5.980 1.00 70.06 82 ARG A C 1
ATOM 589 O O . ARG A 1 82 ? 18.338 9.708 -4.834 1.00 70.06 82 ARG A O 1
ATOM 596 N N . ALA A 1 83 ? 18.273 10.360 -7.010 1.00 72.56 83 ALA A N 1
ATOM 597 C CA . ALA A 1 83 ? 17.122 11.262 -6.952 1.00 72.56 83 ALA A CA 1
ATOM 598 C C . ALA A 1 83 ? 15.753 10.598 -7.218 1.00 72.56 83 ALA A C 1
ATOM 600 O O . ALA A 1 83 ? 14.729 11.232 -6.971 1.00 72.56 83 ALA A O 1
ATOM 601 N N . THR A 1 84 ? 15.698 9.352 -7.702 1.00 82.25 84 THR A N 1
ATOM 602 C CA . THR A 1 84 ? 14.427 8.642 -7.934 1.00 82.25 84 THR A CA 1
ATOM 603 C C . THR A 1 84 ? 14.002 7.942 -6.653 1.00 82.25 84 THR A C 1
ATOM 605 O O . THR A 1 84 ? 14.507 6.868 -6.321 1.00 82.25 84 THR A O 1
ATOM 608 N N . ARG A 1 85 ? 13.110 8.580 -5.893 1.00 87.12 85 ARG A N 1
ATOM 609 C CA . ARG A 1 85 ? 12.561 8.038 -4.649 1.00 87.12 85 ARG A CA 1
ATOM 610 C C . ARG A 1 85 ? 11.089 8.398 -4.534 1.00 87.12 85 ARG A C 1
ATOM 612 O O . ARG A 1 85 ? 10.724 9.552 -4.737 1.00 87.12 85 ARG A O 1
ATOM 619 N N . ALA A 1 86 ? 10.287 7.429 -4.128 1.00 89.19 86 ALA A N 1
ATOM 620 C CA . ALA A 1 86 ? 8.891 7.603 -3.777 1.00 89.19 86 ALA A CA 1
ATOM 621 C C . ALA A 1 86 ? 8.686 7.175 -2.325 1.00 89.19 86 ALA A C 1
ATOM 623 O O . ALA A 1 86 ? 9.262 6.187 -1.864 1.00 89.19 86 ALA A O 1
ATOM 624 N N . ARG A 1 87 ? 7.864 7.933 -1.601 1.00 90.12 87 ARG A N 1
ATOM 625 C CA . ARG A 1 87 ? 7.432 7.600 -0.247 1.00 90.12 87 ARG A CA 1
ATOM 626 C C . ARG A 1 87 ? 5.915 7.563 -0.233 1.00 90.12 87 ARG A C 1
ATOM 628 O O . ARG A 1 87 ? 5.282 8.574 -0.516 1.00 90.12 87 ARG A O 1
ATOM 635 N N . VAL A 1 88 ? 5.356 6.423 0.141 1.00 90.44 88 VAL A N 1
ATOM 636 C CA . VAL A 1 88 ? 3.916 6.220 0.266 1.00 90.44 88 VAL A CA 1
ATOM 637 C C . VAL A 1 88 ? 3.604 5.943 1.738 1.00 90.44 88 VAL A C 1
ATOM 639 O O . VAL A 1 88 ? 3.965 4.878 2.239 1.00 90.44 88 VAL A O 1
ATOM 642 N N . PRO A 1 89 ? 3.007 6.887 2.483 1.00 90.44 89 PRO A N 1
ATOM 643 C CA . PRO A 1 89 ? 2.526 6.614 3.834 1.00 90.44 89 PRO A CA 1
ATOM 644 C C . PRO A 1 89 ? 1.419 5.551 3.793 1.00 90.44 89 PRO A C 1
ATOM 646 O O . PRO A 1 89 ? 0.465 5.703 3.039 1.00 90.44 89 PRO A O 1
ATOM 649 N N . LEU A 1 90 ? 1.561 4.495 4.598 1.00 92.44 90 LEU A N 1
ATOM 650 C CA . LEU A 1 90 ? 0.656 3.337 4.636 1.00 92.44 90 LEU A CA 1
ATOM 651 C C . LEU A 1 90 ? -0.250 3.325 5.875 1.00 92.44 90 LEU A C 1
ATOM 653 O O . LEU A 1 90 ? -1.385 2.847 5.832 1.00 92.44 90 LEU A O 1
ATOM 657 N N . LEU A 1 91 ? 0.274 3.818 6.998 1.00 92.00 91 LEU A N 1
ATOM 658 C CA . LEU A 1 91 ? -0.378 3.782 8.305 1.00 92.00 91 LEU A CA 1
ATOM 659 C C . LEU A 1 91 ? 0.047 4.996 9.137 1.00 92.00 91 LEU A C 1
ATOM 661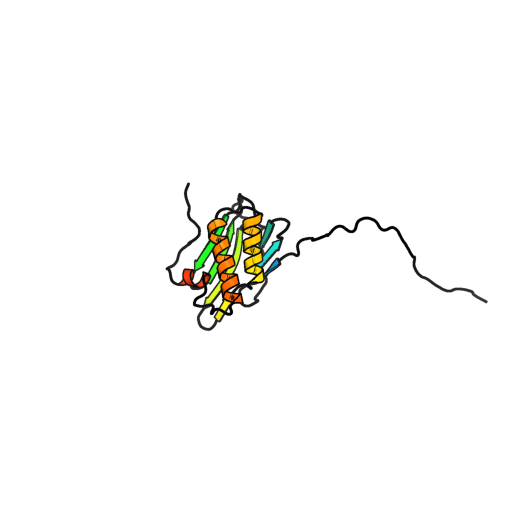 O O . LEU A 1 91 ? 1.225 5.366 9.136 1.00 92.00 91 LEU A O 1
ATOM 665 N N . ASP A 1 92 ? -0.894 5.576 9.874 1.00 91.69 92 ASP A N 1
ATOM 666 C CA . ASP A 1 92 ? -0.673 6.619 10.875 1.00 91.69 92 ASP A CA 1
ATOM 667 C C . ASP A 1 92 ? -1.515 6.300 12.122 1.00 91.69 92 ASP A C 1
ATOM 669 O O . ASP A 1 92 ? -2.737 6.216 12.029 1.00 91.69 92 ASP A O 1
ATOM 673 N N . LEU A 1 93 ? -0.861 6.070 13.265 1.00 89.25 93 LEU A N 1
ATOM 674 C CA . LEU A 1 93 ? -1.480 5.710 14.550 1.00 89.25 93 LEU A CA 1
ATOM 675 C C . LEU A 1 93 ? -1.117 6.729 15.639 1.00 89.25 93 LEU A C 1
ATOM 677 O O . LEU A 1 93 ? -0.486 6.403 16.652 1.00 89.25 93 LEU A O 1
ATOM 681 N N . ARG A 1 94 ? -1.451 7.998 15.425 1.00 85.94 94 ARG A N 1
ATOM 682 C CA . ARG A 1 94 ? -1.209 9.058 16.414 1.00 85.94 94 ARG A CA 1
ATOM 683 C C . ARG A 1 94 ? -2.382 9.167 17.389 1.00 85.94 94 ARG A C 1
ATOM 685 O O . ARG A 1 94 ? -3.473 8.677 17.129 1.00 85.94 94 ARG A O 1
ATOM 692 N N . ALA A 1 95 ? -2.144 9.758 18.561 1.00 76.38 95 ALA A N 1
ATOM 693 C CA . ALA A 1 95 ? -3.192 9.906 19.571 1.00 76.38 95 ALA A CA 1
ATOM 694 C C . ALA A 1 95 ? -4.392 10.667 18.977 1.00 76.38 95 ALA A C 1
ATOM 696 O O . ALA A 1 95 ? -4.217 11.764 18.450 1.00 76.38 95 ALA A O 1
ATOM 697 N N . GLY A 1 96 ? -5.581 10.057 19.019 1.00 78.44 96 GLY A N 1
ATOM 698 C CA . GLY A 1 96 ? -6.804 10.618 18.434 1.00 78.44 96 GLY A CA 1
ATOM 699 C C . GLY A 1 96 ? -6.884 10.567 16.902 1.00 78.44 96 GLY A C 1
ATOM 700 O O . GLY A 1 96 ? -7.805 11.146 16.333 1.00 78.44 96 GLY A O 1
ATOM 701 N N . HIS A 1 97 ? -5.946 9.901 16.219 1.00 84.81 97 HIS A N 1
ATOM 702 C CA . HIS A 1 97 ? -5.956 9.768 14.764 1.00 84.81 97 HIS A CA 1
ATOM 703 C C . HIS A 1 97 ? -5.381 8.422 14.311 1.00 84.81 97 HIS A C 1
ATOM 705 O O . HIS A 1 97 ? -4.169 8.198 14.356 1.00 84.81 97 HIS A O 1
ATOM 711 N N . GLU A 1 98 ? -6.260 7.557 13.814 1.00 90.19 98 GLU A N 1
ATOM 712 C CA . GLU A 1 98 ? -5.900 6.263 13.245 1.00 90.19 98 GLU A CA 1
ATOM 713 C C . GLU A 1 98 ? -6.350 6.205 11.794 1.00 90.19 98 GLU A C 1
ATOM 715 O O . GLU A 1 98 ? -7.525 6.382 11.473 1.00 90.19 98 GLU A O 1
ATOM 720 N N . ALA A 1 99 ? -5.394 5.987 10.905 1.00 91.38 99 ALA A N 1
ATOM 721 C CA . ALA A 1 99 ? -5.636 6.065 9.486 1.00 91.38 99 ALA A CA 1
ATOM 722 C C . ALA A 1 99 ? -4.732 5.089 8.741 1.00 91.38 99 ALA A C 1
ATOM 724 O O . ALA A 1 99 ? -3.563 4.907 9.086 1.00 91.38 99 ALA A O 1
ATOM 725 N N . THR A 1 100 ? -5.239 4.504 7.658 1.00 92.56 100 THR A N 1
ATOM 726 C CA . THR A 1 100 ? -4.458 3.628 6.778 1.00 92.56 100 THR A CA 1
ATOM 727 C C . THR A 1 100 ? -4.787 3.877 5.308 1.00 92.56 100 THR A C 1
ATOM 729 O O . THR A 1 100 ? -5.811 4.484 4.980 1.00 92.56 100 THR A O 1
ATOM 732 N N . THR A 1 101 ? -3.889 3.456 4.422 1.00 92.69 101 THR A N 1
ATOM 733 C CA . THR A 1 101 ? -4.147 3.352 2.983 1.00 92.69 101 THR A CA 1
ATOM 734 C C . THR A 1 101 ? -5.215 2.290 2.719 1.00 92.69 101 THR A C 1
ATOM 736 O O . THR A 1 101 ? -5.278 1.280 3.416 1.00 92.69 101 THR A O 1
ATOM 739 N N . SER A 1 102 ? -6.061 2.511 1.711 1.00 91.00 102 SER A N 1
ATOM 740 C CA . SER A 1 102 ? -7.163 1.595 1.405 1.00 91.00 102 SER A CA 1
ATOM 741 C C . SER A 1 102 ? -6.663 0.185 1.034 1.00 91.00 102 SER A C 1
ATOM 743 O O . SER A 1 102 ? -5.584 0.052 0.441 1.00 91.00 102 SER A O 1
ATOM 745 N N . PRO A 1 103 ? -7.453 -0.872 1.306 1.00 92.25 103 PRO A N 1
ATOM 746 C CA . PRO A 1 103 ? -7.089 -2.245 0.945 1.00 92.25 103 PRO A CA 1
ATOM 747 C C . PRO A 1 103 ? -6.789 -2.416 -0.549 1.00 92.25 103 PRO A C 1
ATOM 749 O O . PRO A 1 103 ? -5.799 -3.045 -0.921 1.00 92.25 103 PRO A O 1
ATOM 752 N N . ALA A 1 104 ? -7.589 -1.778 -1.408 1.00 90.75 104 ALA A N 1
ATOM 753 C CA . ALA A 1 104 ? -7.404 -1.801 -2.857 1.00 90.75 104 ALA A CA 1
ATOM 754 C C . ALA A 1 104 ? -6.049 -1.206 -3.282 1.00 90.75 104 ALA A C 1
ATOM 756 O O . ALA A 1 104 ? -5.334 -1.798 -4.088 1.00 90.75 104 ALA A O 1
ATOM 757 N N . SER A 1 105 ? -5.652 -0.068 -2.704 1.00 91.31 105 SER A N 1
ATOM 758 C CA . SER A 1 105 ? -4.357 0.555 -2.997 1.00 91.31 105 SER A CA 1
ATOM 759 C C . SER A 1 105 ? -3.178 -0.267 -2.467 1.00 91.31 105 SER A C 1
ATOM 761 O O . SER A 1 105 ? -2.137 -0.329 -3.120 1.00 91.31 105 SER A O 1
ATOM 763 N N . LEU A 1 106 ? -3.331 -0.924 -1.311 1.00 93.75 106 LEU A N 1
ATOM 764 C CA . LEU A 1 106 ? -2.318 -1.832 -0.759 1.00 93.75 106 LEU A CA 1
ATOM 765 C C . LEU A 1 106 ? -2.096 -3.054 -1.662 1.00 93.75 106 LEU A C 1
ATOM 767 O O . LEU A 1 106 ? -0.949 -3.428 -1.904 1.00 93.75 106 LEU A O 1
ATOM 771 N N . ARG A 1 107 ? -3.174 -3.636 -2.202 1.00 94.62 107 ARG A N 1
ATOM 772 C CA . ARG A 1 107 ? -3.106 -4.732 -3.182 1.00 94.62 107 ARG A CA 1
ATOM 773 C C . ARG A 1 107 ? -2.436 -4.299 -4.473 1.00 94.62 107 ARG A C 1
ATOM 775 O O . ARG A 1 107 ? -1.454 -4.913 -4.864 1.00 94.62 107 ARG A O 1
ATOM 782 N N . ALA A 1 108 ? -2.880 -3.188 -5.057 1.00 93.31 108 ALA A N 1
ATOM 783 C CA . ALA A 1 108 ? -2.292 -2.660 -6.284 1.00 93.31 108 ALA A CA 1
ATOM 784 C C . ALA A 1 108 ? -0.781 -2.401 -6.150 1.00 93.31 108 ALA A C 1
ATOM 786 O O . ALA A 1 108 ? -0.011 -2.734 -7.048 1.00 93.31 108 ALA A O 1
ATOM 787 N N . LEU A 1 109 ? -0.339 -1.859 -5.009 1.00 93.81 109 LEU A N 1
ATOM 788 C CA . LEU A 1 109 ? 1.086 -1.714 -4.705 1.00 93.81 109 LEU A CA 1
ATOM 789 C C . LEU A 1 109 ? 1.797 -3.067 -4.635 1.00 93.81 109 LEU A C 1
ATOM 791 O O . LEU A 1 109 ? 2.859 -3.228 -5.230 1.00 93.81 109 LEU A O 1
ATOM 795 N N . ALA A 1 110 ? 1.230 -4.032 -3.913 1.00 95.12 110 ALA A N 1
ATOM 796 C CA . ALA A 1 110 ? 1.811 -5.361 -3.771 1.00 95.12 110 ALA A CA 1
ATOM 797 C C . ALA A 1 110 ? 1.953 -6.069 -5.129 1.00 95.12 110 ALA A C 1
ATOM 799 O O . ALA A 1 110 ? 3.010 -6.624 -5.433 1.00 95.12 110 ALA A O 1
ATOM 800 N N . ASP A 1 111 ? 0.916 -6.000 -5.959 1.00 94.81 111 ASP A N 1
ATOM 801 C CA . ASP A 1 111 ? 0.880 -6.644 -7.266 1.00 94.81 111 ASP A CA 1
ATOM 802 C C . ASP A 1 111 ? 1.855 -5.981 -8.240 1.00 94.81 111 ASP A C 1
ATOM 804 O O . ASP A 1 111 ? 2.608 -6.684 -8.909 1.00 94.81 111 ASP A O 1
ATOM 808 N N . ALA A 1 112 ? 1.951 -4.647 -8.246 1.00 93.62 112 ALA A N 1
ATOM 809 C CA . ALA A 1 112 ? 2.936 -3.945 -9.065 1.00 93.62 112 ALA A CA 1
ATOM 810 C C . ALA A 1 112 ? 4.383 -4.244 -8.632 1.00 93.62 112 ALA A C 1
ATOM 812 O O . ALA A 1 112 ? 5.238 -4.511 -9.475 1.00 93.62 112 ALA A O 1
ATOM 813 N N . LEU A 1 113 ? 4.682 -4.255 -7.327 1.00 93.88 113 LEU A N 1
ATOM 814 C CA . LEU A 1 113 ? 6.023 -4.602 -6.836 1.00 93.88 113 LEU A CA 1
ATOM 815 C C . LEU A 1 113 ? 6.429 -6.033 -7.229 1.00 93.88 113 LEU A C 1
ATOM 817 O O . LEU A 1 113 ? 7.587 -6.264 -7.585 1.00 93.88 113 LEU A O 1
ATOM 821 N N . ALA A 1 114 ? 5.483 -6.976 -7.171 1.00 93.56 114 ALA A N 1
ATOM 822 C CA . ALA A 1 114 ? 5.702 -8.369 -7.545 1.00 93.56 114 ALA A CA 1
ATOM 823 C C . ALA A 1 114 ? 5.861 -8.545 -9.064 1.00 93.56 114 ALA A C 1
ATOM 825 O O . ALA A 1 114 ? 6.837 -9.152 -9.507 1.00 93.56 114 ALA A O 1
ATOM 826 N N . ALA A 1 115 ? 4.942 -7.985 -9.856 1.00 93.81 115 ALA A N 1
ATOM 827 C CA . ALA A 1 115 ? 4.942 -8.088 -11.315 1.00 93.81 115 ALA A CA 1
ATOM 828 C C . ALA A 1 115 ? 6.232 -7.526 -11.926 1.00 93.81 115 ALA A C 1
ATOM 830 O O . ALA A 1 115 ? 6.823 -8.133 -12.819 1.00 93.81 115 ALA A O 1
ATOM 831 N N . HIS A 1 116 ? 6.721 -6.415 -11.373 1.00 92.94 116 HIS A N 1
ATOM 832 C CA . HIS A 1 116 ? 7.915 -5.727 -11.859 1.00 92.94 116 HIS A CA 1
ATOM 833 C C . HIS A 1 116 ? 9.218 -6.163 -11.167 1.00 92.94 116 HIS A C 1
ATOM 835 O O . HIS A 1 116 ? 10.274 -5.570 -11.388 1.00 92.94 116 HIS A O 1
ATOM 841 N N . ARG A 1 117 ? 9.176 -7.231 -10.354 1.00 91.31 117 ARG A N 1
ATOM 842 C CA . ARG A 1 117 ? 10.346 -7.867 -9.713 1.00 91.31 117 ARG A CA 1
ATOM 843 C C . ARG A 1 117 ? 11.229 -6.898 -8.915 1.00 91.31 117 ARG A C 1
ATOM 845 O O . ARG A 1 117 ? 12.455 -7.002 -8.944 1.00 91.31 117 ARG A O 1
ATOM 852 N N . VAL A 1 118 ? 10.614 -5.964 -8.194 1.00 91.38 118 VAL A N 1
ATOM 853 C CA . VAL A 1 118 ? 11.337 -4.976 -7.377 1.00 91.38 118 VAL A CA 1
ATOM 854 C C . VAL A 1 118 ? 12.174 -5.677 -6.299 1.00 91.38 118 VAL A C 1
ATOM 856 O O . VAL A 1 118 ? 11.736 -6.651 -5.681 1.00 91.38 118 VAL A O 1
ATOM 859 N N . ARG A 1 119 ? 13.391 -5.191 -6.029 1.00 90.75 119 ARG A N 1
ATOM 860 C CA . ARG A 1 119 ? 14.245 -5.764 -4.975 1.00 90.75 119 ARG A CA 1
ATOM 861 C C . ARG A 1 119 ? 13.588 -5.619 -3.606 1.00 90.75 119 ARG A C 1
ATOM 863 O O . ARG A 1 119 ? 12.953 -4.605 -3.318 1.00 90.75 119 ARG A O 1
ATOM 870 N N . ALA A 1 120 ? 13.781 -6.633 -2.763 1.00 89.25 120 ALA A N 1
ATOM 871 C CA . ALA A 1 120 ? 13.140 -6.771 -1.452 1.00 89.25 120 ALA A CA 1
ATOM 872 C C . ALA A 1 120 ? 11.593 -6.839 -1.484 1.00 89.25 120 ALA A C 1
ATOM 874 O O . ALA A 1 120 ? 10.955 -6.863 -0.430 1.00 89.25 120 ALA A O 1
ATOM 875 N N . ALA A 1 121 ? 10.970 -6.981 -2.667 1.00 87.94 121 ALA A N 1
ATOM 876 C CA . ALA A 1 121 ? 9.528 -7.205 -2.776 1.00 87.94 121 ALA A CA 1
ATOM 877 C C . ALA A 1 121 ? 9.074 -8.475 -2.039 1.00 87.94 121 ALA A C 1
ATOM 879 O O . ALA A 1 121 ? 7.979 -8.484 -1.491 1.00 87.94 121 ALA A O 1
ATOM 880 N N . GLY A 1 122 ? 9.923 -9.507 -1.943 1.00 86.62 122 GLY A N 1
ATOM 881 C CA . GLY A 1 122 ? 9.618 -10.743 -1.209 1.00 86.62 122 GLY A CA 1
ATOM 882 C C . GLY A 1 122 ? 9.257 -10.530 0.267 1.00 86.62 122 GLY A C 1
ATOM 883 O O . GLY A 1 122 ? 8.452 -11.283 0.801 1.00 86.62 122 GLY A O 1
ATOM 884 N N . THR A 1 123 ? 9.775 -9.475 0.904 1.00 88.75 123 THR A N 1
ATOM 885 C CA . THR A 1 123 ? 9.438 -9.121 2.295 1.00 88.75 123 THR A CA 1
ATOM 886 C C . THR A 1 123 ? 8.274 -8.132 2.362 1.00 88.75 123 THR A C 1
ATOM 888 O O . THR A 1 123 ? 7.415 -8.232 3.235 1.00 88.75 123 THR A O 1
ATOM 891 N N . VAL A 1 124 ? 8.214 -7.181 1.426 1.00 92.31 124 VAL A N 1
ATOM 892 C CA . VAL A 1 124 ? 7.221 -6.093 1.430 1.00 92.31 124 VAL A CA 1
ATOM 893 C C . VAL A 1 124 ? 5.842 -6.552 0.942 1.00 92.31 124 VAL A C 1
ATOM 895 O O . VAL A 1 124 ? 4.824 -6.193 1.531 1.00 92.31 124 VAL A O 1
ATOM 898 N N . VAL A 1 125 ? 5.781 -7.354 -0.123 1.00 94.56 125 VAL A N 1
ATOM 899 C CA . VAL A 1 125 ? 4.525 -7.809 -0.746 1.00 94.56 125 VAL A CA 1
ATOM 900 C C . VAL A 1 125 ? 3.641 -8.583 0.241 1.00 94.56 125 VAL A C 1
ATOM 902 O O . VAL A 1 125 ? 2.460 -8.236 0.348 1.00 94.56 125 VAL A O 1
ATOM 905 N N . PRO A 1 126 ? 4.154 -9.562 1.019 1.00 93.94 126 PRO A N 1
ATOM 906 C CA . PRO A 1 126 ? 3.350 -10.246 2.030 1.00 93.94 126 PRO A CA 1
ATOM 907 C C . PRO A 1 126 ? 2.783 -9.298 3.091 1.00 93.94 126 PRO A C 1
ATOM 909 O O . PRO A 1 126 ? 1.626 -9.445 3.472 1.00 93.94 126 PRO A O 1
ATOM 912 N N . GLN A 1 127 ? 3.551 -8.294 3.526 1.00 93.25 127 GLN A N 1
ATOM 913 C CA . GLN A 1 127 ? 3.103 -7.317 4.527 1.00 93.25 127 GLN A CA 1
ATOM 914 C C . GLN A 1 127 ? 1.944 -6.459 4.009 1.00 93.25 127 GLN A C 1
ATOM 916 O O . GLN A 1 127 ? 0.950 -6.272 4.711 1.00 93.25 127 GLN A O 1
ATOM 921 N N . LEU A 1 128 ? 2.038 -5.970 2.767 1.00 95.00 128 LEU A N 1
ATOM 922 C CA . LEU A 1 128 ? 0.972 -5.188 2.135 1.00 95.00 128 LEU A CA 1
ATOM 923 C C . LEU A 1 128 ? -0.306 -6.017 1.950 1.00 95.00 128 LEU A C 1
ATOM 925 O O . LEU A 1 128 ? -1.401 -5.536 2.247 1.00 95.00 128 LEU A O 1
ATOM 929 N N . ARG A 1 129 ? -0.171 -7.274 1.508 1.00 96.44 129 ARG A N 1
ATOM 930 C CA . ARG A 1 129 ? -1.306 -8.195 1.340 1.00 96.44 129 ARG A CA 1
ATOM 931 C C . ARG A 1 129 ? -1.954 -8.558 2.674 1.00 96.44 129 ARG A C 1
ATOM 933 O O . ARG A 1 129 ? -3.177 -8.518 2.772 1.00 96.44 129 ARG A O 1
ATOM 940 N N . ALA A 1 130 ? -1.154 -8.850 3.700 1.00 94.69 130 ALA A N 1
ATOM 941 C CA . ALA A 1 130 ? -1.646 -9.139 5.045 1.00 94.69 130 ALA A CA 1
ATOM 942 C C . ALA A 1 130 ? -2.398 -7.939 5.637 1.00 94.69 130 ALA A C 1
ATOM 944 O O . ALA A 1 130 ? -3.473 -8.108 6.205 1.00 94.69 130 ALA A O 1
ATOM 945 N N . GLN A 1 131 ? -1.875 -6.722 5.453 1.00 94.50 131 GLN A N 1
ATOM 946 C CA . GLN A 1 131 ? -2.571 -5.506 5.865 1.00 94.50 131 GLN A CA 1
ATOM 947 C C . GLN A 1 131 ? -3.913 -5.359 5.148 1.00 94.50 131 GLN A C 1
ATOM 949 O O . GLN A 1 131 ? -4.921 -5.128 5.804 1.00 94.50 131 GLN A O 1
ATOM 954 N N . ALA A 1 132 ? -3.947 -5.507 3.821 1.00 95.25 132 ALA A N 1
ATOM 955 C CA . ALA A 1 132 ? -5.189 -5.398 3.059 1.00 95.25 132 ALA A CA 1
ATOM 956 C C . ALA A 1 132 ? -6.240 -6.416 3.536 1.00 95.25 132 ALA A C 1
ATOM 958 O O . ALA A 1 132 ? -7.381 -6.039 3.785 1.00 95.25 132 ALA A O 1
ATOM 959 N N . ALA A 1 133 ? -5.835 -7.675 3.735 1.00 96.44 133 ALA A N 1
ATOM 960 C CA . ALA A 1 133 ? -6.712 -8.727 4.243 1.00 96.44 133 ALA A CA 1
ATOM 961 C C . ALA A 1 133 ? -7.244 -8.417 5.654 1.00 96.44 133 ALA A C 1
ATOM 963 O O . ALA A 1 133 ? -8.434 -8.579 5.912 1.00 96.44 133 ALA A O 1
ATOM 964 N N . HIS A 1 134 ? -6.389 -7.915 6.552 1.00 94.25 134 HIS A N 1
ATOM 965 C CA . HIS A 1 134 ? -6.788 -7.509 7.905 1.00 94.25 134 HIS A CA 1
ATOM 966 C C . HIS A 1 134 ? -7.854 -6.409 7.891 1.00 94.25 134 HIS A C 1
ATOM 968 O O . HIS A 1 134 ? -8.821 -6.472 8.644 1.00 94.25 134 HIS A O 1
ATOM 974 N N . LEU A 1 135 ? -7.692 -5.408 7.024 1.00 93.44 135 LEU A N 1
ATOM 975 C CA . LEU A 1 135 ? -8.636 -4.295 6.905 1.00 93.44 135 LEU A CA 1
ATOM 976 C C . LEU A 1 135 ? -9.987 -4.730 6.336 1.00 93.44 135 LEU A C 1
ATOM 978 O O . LEU A 1 135 ? -11.025 -4.259 6.789 1.00 93.44 135 LEU A O 1
ATOM 982 N N . GLU A 1 136 ? -9.984 -5.633 5.363 1.00 94.38 136 GLU A N 1
ATOM 983 C CA . GLU A 1 136 ? -11.216 -6.166 4.775 1.00 94.38 136 GLU A CA 1
ATOM 984 C C . GLU A 1 136 ? -11.975 -7.086 5.721 1.00 94.38 136 GLU A C 1
ATOM 986 O O . GLU A 1 136 ? -13.201 -7.115 5.690 1.00 94.38 136 GLU A O 1
ATOM 991 N N . ALA A 1 137 ? -11.263 -7.767 6.618 1.00 94.00 137 ALA A N 1
ATOM 992 C CA . ALA A 1 137 ? -11.865 -8.493 7.728 1.00 94.00 137 ALA A CA 1
ATOM 993 C C . ALA A 1 137 ? -12.443 -7.566 8.822 1.00 94.00 137 ALA A C 1
ATOM 995 O O . ALA A 1 137 ? -12.934 -8.055 9.836 1.00 94.00 137 ALA A O 1
ATOM 996 N N . GLY A 1 138 ? -12.368 -6.237 8.659 1.00 92.69 138 GLY A N 1
ATOM 997 C CA . GLY A 1 138 ? -12.812 -5.266 9.664 1.00 92.69 138 GLY A CA 1
ATOM 998 C C . GLY A 1 138 ? -11.890 -5.185 10.883 1.00 92.69 138 GLY A C 1
ATOM 999 O O . GLY A 1 138 ? -12.305 -4.732 11.950 1.00 92.69 138 GLY A O 1
ATOM 1000 N N . GLY A 1 139 ? -10.643 -5.643 10.752 1.00 90.00 139 GLY A N 1
ATOM 1001 C CA . GLY A 1 139 ? -9.687 -5.693 11.847 1.00 90.00 139 GLY A CA 1
ATOM 1002 C C . GLY A 1 139 ? -9.278 -4.295 12.348 1.00 90.00 139 GLY A C 1
ATOM 1003 O O . GLY A 1 139 ? -9.095 -3.375 11.545 1.00 90.00 139 GLY A O 1
ATOM 1004 N N . PRO A 1 140 ? -9.043 -4.112 13.664 1.00 90.56 140 PRO A N 1
ATOM 1005 C CA . PRO A 1 140 ? -8.645 -2.817 14.210 1.00 90.56 140 PRO A CA 1
ATOM 1006 C C . PRO A 1 140 ? -7.242 -2.409 13.743 1.00 90.56 140 PRO A C 1
ATOM 1008 O O . PRO A 1 140 ? -6.323 -3.235 13.715 1.00 90.56 140 PRO A O 1
ATOM 1011 N N . LEU A 1 141 ? -7.036 -1.122 13.449 1.00 88.88 141 LEU A N 1
ATOM 1012 C CA . LEU A 1 141 ? -5.735 -0.601 13.010 1.00 88.88 141 LEU A CA 1
ATOM 1013 C C . LEU A 1 141 ? -4.600 -0.796 14.029 1.00 88.88 141 LEU A C 1
ATOM 1015 O O . LEU A 1 141 ? -3.513 -1.187 13.594 1.00 88.88 141 LEU A O 1
ATOM 1019 N N . PRO A 1 142 ? -4.798 -0.615 15.352 1.00 88.06 142 PRO A N 1
ATOM 1020 C CA . PRO A 1 142 ? -3.715 -0.744 16.327 1.00 88.06 142 PRO A CA 1
ATOM 1021 C C . PRO A 1 142 ? -3.096 -2.140 16.392 1.00 88.06 142 PRO A C 1
ATOM 1023 O O . PRO A 1 142 ? -1.947 -2.275 16.800 1.00 88.06 142 PRO A O 1
ATOM 1026 N N . VAL A 1 143 ? -3.837 -3.179 16.004 1.00 87.56 143 VAL A N 1
ATOM 1027 C CA . VAL A 1 143 ? -3.380 -4.581 15.999 1.00 87.56 143 VAL A CA 1
ATOM 1028 C C . VAL A 1 143 ? -3.106 -5.106 14.589 1.00 87.56 143 VAL A C 1
ATOM 1030 O O . VAL A 1 143 ? -2.894 -6.300 14.412 1.00 87.56 143 VAL A O 1
ATOM 1033 N N . SER A 1 144 ? -3.110 -4.225 13.587 1.00 89.31 144 SER A N 1
ATOM 1034 C CA . SER A 1 144 ? -2.872 -4.609 12.197 1.00 89.31 144 SER A CA 1
ATOM 1035 C C . SER A 1 144 ? -1.427 -5.077 11.952 1.00 89.31 144 SER A C 1
ATOM 1037 O O . SER A 1 144 ? -0.517 -4.681 12.692 1.00 89.31 144 SER A O 1
ATOM 1039 N N . PRO A 1 145 ? -1.178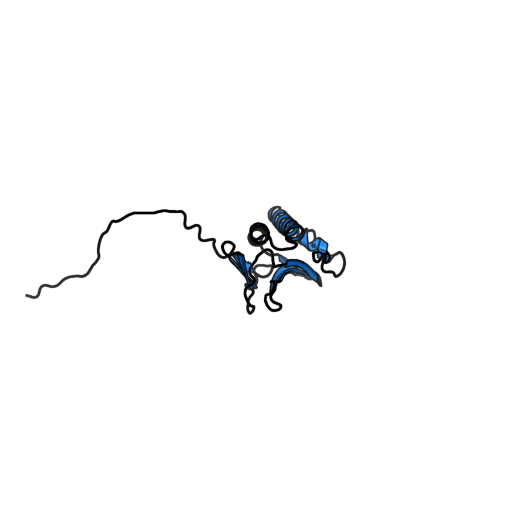 -5.876 10.896 1.00 88.81 145 PRO A N 1
ATOM 1040 C CA . PRO A 1 145 ? 0.165 -6.333 10.537 1.00 88.81 145 PRO A CA 1
ATOM 1041 C C . PRO A 1 145 ? 1.195 -5.203 10.434 1.00 88.81 145 PRO A C 1
ATOM 1043 O O . PRO A 1 145 ? 2.294 -5.324 10.972 1.00 88.81 145 PRO A O 1
ATOM 1046 N N . LEU A 1 146 ? 0.837 -4.065 9.827 1.00 88.19 146 LEU A N 1
ATOM 1047 C CA . LEU A 1 146 ? 1.746 -2.917 9.759 1.00 88.19 146 LEU A CA 1
ATOM 1048 C C . LEU A 1 146 ? 1.939 -2.238 11.120 1.00 88.19 146 LEU A C 1
ATOM 1050 O O . LEU A 1 146 ? 3.027 -1.736 11.405 1.00 88.19 146 LEU A O 1
ATOM 1054 N N . ALA A 1 147 ? 0.923 -2.229 11.986 1.00 86.00 147 ALA A N 1
ATOM 1055 C CA . ALA A 1 147 ? 1.029 -1.636 13.317 1.00 86.00 147 ALA A CA 1
ATOM 1056 C C . ALA A 1 147 ? 2.032 -2.373 14.213 1.00 86.00 147 ALA A C 1
ATOM 1058 O O . ALA A 1 147 ? 2.667 -1.734 15.056 1.00 86.00 147 ALA A O 1
ATOM 1059 N N . ALA A 1 148 ? 2.245 -3.675 14.000 1.00 84.94 148 ALA A N 1
ATOM 1060 C CA . ALA A 1 148 ? 3.269 -4.442 14.709 1.00 84.94 148 ALA A CA 1
ATOM 1061 C C . ALA A 1 148 ? 4.671 -3.815 14.562 1.00 84.94 148 ALA A C 1
ATOM 1063 O O . ALA A 1 148 ? 5.433 -3.769 15.528 1.00 84.94 148 ALA A O 1
ATOM 1064 N N . HIS A 1 149 ? 4.973 -3.214 13.405 1.00 79.00 149 HIS A N 1
ATOM 1065 C CA . HIS A 1 149 ? 6.242 -2.515 13.163 1.00 79.00 149 HIS A CA 1
ATOM 1066 C C . HIS A 1 149 ? 6.411 -1.234 13.984 1.00 79.00 149 HIS A C 1
ATOM 1068 O O . HIS A 1 149 ? 7.524 -0.756 14.157 1.00 79.00 149 HIS A O 1
ATOM 1074 N N . THR A 1 150 ? 5.327 -0.670 14.517 1.00 74.56 150 THR A N 1
ATOM 1075 C CA . THR A 1 150 ? 5.394 0.539 15.353 1.00 74.56 150 THR A CA 1
ATOM 1076 C C . THR A 1 150 ? 5.697 0.243 16.823 1.00 74.56 150 THR A C 1
ATOM 1078 O O . THR A 1 150 ? 6.026 1.164 17.568 1.00 74.56 150 THR A O 1
ATOM 1081 N N . ARG A 1 151 ? 5.581 -1.026 17.242 1.00 69.44 151 ARG A N 1
ATOM 1082 C CA . ARG A 1 151 ? 5.791 -1.482 18.627 1.00 69.44 151 ARG A CA 1
ATOM 1083 C C . ARG A 1 151 ? 7.194 -2.045 18.871 1.00 69.44 151 ARG A C 1
ATOM 1085 O O . ARG A 1 151 ? 7.640 -2.053 20.009 1.00 69.44 151 ARG A O 1
ATOM 1092 N N . GLY A 1 152 ? 7.879 -2.492 17.816 1.00 56.47 152 GLY A N 1
ATOM 1093 C CA . GLY A 1 152 ? 9.168 -3.196 17.880 1.00 56.47 152 GLY A CA 1
ATOM 1094 C C . GLY A 1 152 ? 10.424 -2.328 18.028 1.00 56.47 152 GLY A C 1
ATOM 1095 O O . GLY A 1 152 ? 11.522 -2.861 17.936 1.00 56.47 152 GLY A O 1
ATOM 1096 N N . GLY A 1 153 ? 10.291 -1.020 18.258 1.00 46.97 153 GLY A N 1
ATOM 1097 C CA . GLY A 1 153 ? 11.433 -0.104 18.284 1.00 46.97 153 GLY A CA 1
ATOM 1098 C C . GLY A 1 153 ? 11.775 0.454 16.902 1.00 46.97 153 GLY A C 1
ATOM 1099 O O . GLY A 1 153 ? 11.392 -0.078 15.863 1.00 46.97 153 GLY A O 1
ATOM 1100 N N . ASP A 1 154 ? 12.425 1.609 16.918 1.00 43.34 154 ASP A N 1
ATOM 1101 C CA . ASP A 1 154 ? 12.669 2.442 15.751 1.00 43.34 154 ASP A CA 1
ATOM 1102 C C . ASP A 1 154 ? 13.677 1.777 14.788 1.00 43.34 154 ASP A C 1
ATOM 1104 O O . ASP A 1 154 ? 14.812 1.496 15.174 1.00 43.34 154 ASP A O 1
ATOM 1108 N N . GLY A 1 155 ? 13.262 1.449 13.557 1.00 46.41 155 GLY A N 1
ATOM 1109 C CA . GLY A 1 155 ? 14.110 0.686 12.637 1.00 46.41 155 GLY A CA 1
ATOM 1110 C C . GLY A 1 155 ? 13.532 0.451 11.238 1.00 46.41 155 GLY A C 1
ATOM 1111 O O . GLY A 1 155 ? 12.325 0.308 11.027 1.00 46.41 155 GLY A O 1
ATOM 1112 N N . VAL A 1 156 ? 14.428 0.393 10.247 1.00 47.25 156 VAL A N 1
ATOM 1113 C CA . VAL A 1 156 ? 14.128 -0.041 8.876 1.00 47.25 156 VAL A CA 1
ATOM 1114 C C . VAL A 1 156 ? 14.065 -1.570 8.867 1.00 47.25 156 VAL A C 1
ATOM 1116 O O . VAL A 1 156 ? 15.096 -2.226 8.819 1.00 47.25 156 VAL A O 1
ATOM 1119 N N . LEU A 1 157 ? 12.865 -2.150 8.914 1.00 54.28 157 LEU A N 1
ATOM 1120 C CA . LEU A 1 157 ? 12.706 -3.609 9.038 1.00 54.28 157 LEU A CA 1
ATOM 1121 C C . LEU A 1 157 ? 12.840 -4.373 7.711 1.00 54.28 157 LEU A C 1
ATOM 1123 O O . LEU A 1 157 ? 13.063 -5.577 7.725 1.00 54.28 157 LEU A O 1
ATOM 1127 N N . ALA A 1 158 ? 12.725 -3.695 6.564 1.00 48.53 158 ALA A N 1
ATOM 1128 C CA . ALA A 1 158 ? 12.839 -4.330 5.244 1.00 48.53 158 ALA A CA 1
ATOM 1129 C C . ALA A 1 158 ? 14.088 -3.914 4.447 1.00 48.53 158 ALA A C 1
ATOM 1131 O O . ALA A 1 158 ? 14.208 -4.262 3.276 1.00 48.53 158 ALA A O 1
ATOM 1132 N N . ALA A 1 159 ? 15.023 -3.181 5.054 1.00 39.53 159 ALA A N 1
ATOM 1133 C CA . ALA A 1 159 ? 16.390 -3.154 4.552 1.00 39.53 159 ALA A CA 1
ATOM 1134 C C . ALA A 1 159 ? 17.136 -4.249 5.303 1.00 39.53 159 ALA A C 1
ATOM 1136 O O . ALA A 1 159 ? 17.748 -3.988 6.330 1.00 39.53 159 ALA A O 1
ATOM 1137 N N . LEU A 1 160 ? 17.061 -5.477 4.802 1.00 30.19 160 LEU A N 1
ATOM 1138 C CA . LEU A 1 160 ? 18.243 -6.316 4.905 1.00 30.19 160 LEU A CA 1
ATOM 1139 C C . LEU A 1 160 ? 19.214 -5.783 3.842 1.00 30.19 160 LEU A C 1
ATOM 1141 O O . LEU A 1 160 ? 18.904 -5.886 2.651 1.00 30.19 160 LEU A O 1
ATOM 1145 N N . PRO A 1 161 ? 20.314 -5.110 4.222 1.00 41.31 161 PRO A N 1
ATOM 1146 C CA . PRO A 1 161 ? 21.493 -5.088 3.376 1.00 41.31 161 PRO A CA 1
ATOM 1147 C C . PRO A 1 161 ? 22.171 -6.472 3.385 1.00 41.31 161 PRO A C 1
ATOM 1149 O O . PRO A 1 161 ? 21.943 -7.269 4.294 1.00 41.31 161 PRO A O 1
ATOM 1152 N N . ASP A 1 162 ? 23.031 -6.665 2.384 1.00 32.72 162 ASP A N 1
ATOM 1153 C CA . ASP A 1 162 ? 24.094 -7.677 2.246 1.00 32.72 162 ASP A CA 1
ATOM 1154 C C . ASP A 1 162 ? 23.759 -9.076 1.691 1.00 32.72 162 ASP A C 1
ATOM 1156 O O . ASP A 1 162 ? 23.360 -9.987 2.415 1.00 32.72 162 ASP A O 1
ATOM 1160 N N . LEU A 1 163 ? 23.990 -9.260 0.380 1.00 36.44 163 LEU A N 1
ATOM 1161 C CA . LEU A 1 163 ? 25.279 -9.730 -0.175 1.00 36.44 163 LEU A CA 1
ATOM 1162 C C . LEU A 1 163 ? 25.419 -9.315 -1.654 1.00 36.44 163 LEU A C 1
ATOM 1164 O O . LEU A 1 163 ? 24.401 -9.367 -2.385 1.00 36.44 163 LEU A O 1
#

Organism: NCBI:txid2483352

pLDDT: mean 78.72, std 19.41, range [30.19, 96.44]

Foldseek 3Di:
DDDDDDDDDDDDDDDDDDDDPPQPPWDFAAAWPRHHGQWIARLVQQWIGGPPADIARQAQQKAWFWFADPQWIWIWIDHNDPRHIGIGTAWHDDVVDTTGIALVSLQSVLSSNVVRVHHLSVVSSVLSNQQSVCVVVVHDRCPGSRVVNNVPDGDGPSPPDDD